Protein AF-A0AAN5H0R0-F1 (afdb_monomer)

Secondary structure (DSSP, 8-state):
-PPPPBTTPEEPPBTTBPPEEB----SS-EETTEEBP-TTPP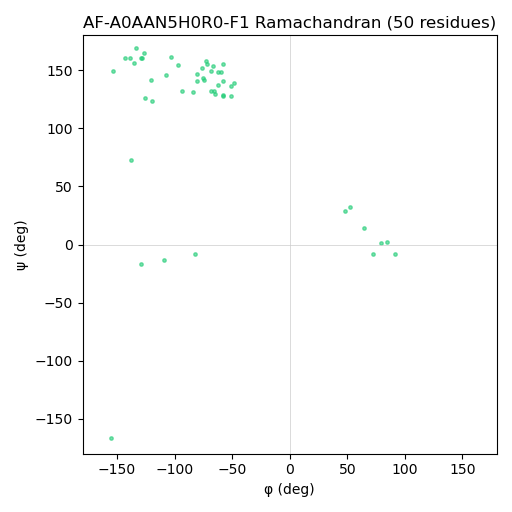BPP--BTTB-

Structure (mmCIF, N/CA/C/O backbone):
data_AF-A0AAN5H0R0-F1
#
_entry.id   AF-A0AAN5H0R0-F1
#
loop_
_atom_site.group_PDB
_atom_site.id
_atom_site.type_symbol
_atom_site.label_atom_id
_atom_site.label_alt_id
_atom_site.label_comp_id
_atom_site.label_asym_id
_atom_site.label_en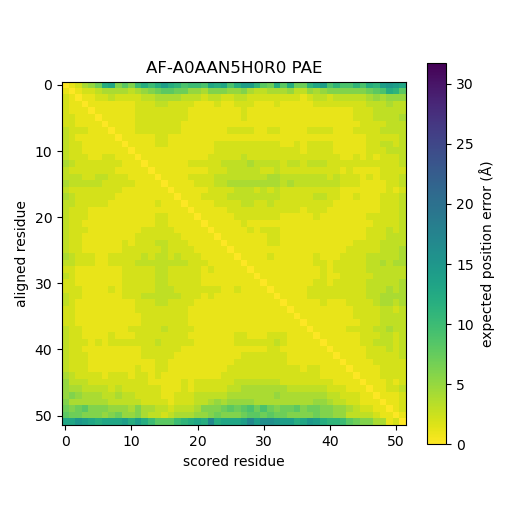tity_id
_atom_site.label_seq_id
_atom_site.pdbx_PDB_ins_code
_atom_site.Cartn_x
_atom_site.Cartn_y
_atom_site.Cartn_z
_atom_site.occupancy
_atom_site.B_iso_or_equiv
_atom_site.auth_seq_id
_atom_site.auth_comp_id
_atom_site.auth_asym_id
_atom_site.auth_atom_id
_atom_site.pdbx_PDB_model_num
ATOM 1 N N . MET A 1 1 ? 10.805 -3.291 19.243 1.00 76.69 1 MET A N 1
ATOM 2 C CA . MET A 1 1 ? 9.522 -3.678 18.618 1.00 76.69 1 MET A CA 1
ATOM 3 C C . MET A 1 1 ? 9.284 -2.748 17.438 1.00 76.69 1 MET A C 1
ATOM 5 O O . MET A 1 1 ? 9.548 -1.563 17.614 1.00 76.69 1 MET A O 1
ATOM 9 N N . PRO A 1 2 ? 8.898 -3.242 16.252 1.00 93.75 2 PRO A N 1
ATOM 10 C CA . PRO A 1 2 ? 8.603 -2.376 15.111 1.00 93.75 2 PRO A CA 1
ATOM 11 C C . PRO A 1 2 ? 7.355 -1.523 15.375 1.00 93.75 2 PRO A C 1
ATOM 13 O O . PRO A 1 2 ? 6.487 -1.913 16.156 1.00 93.75 2 PRO A O 1
ATOM 16 N N . LEU A 1 3 ? 7.279 -0.362 14.722 1.00 96.62 3 LEU A N 1
ATOM 17 C CA . LEU A 1 3 ? 6.068 0.459 14.713 1.00 96.62 3 LEU A CA 1
ATOM 18 C C . LEU A 1 3 ? 4.982 -0.203 13.857 1.00 96.62 3 LEU A C 1
ATOM 20 O O . LEU A 1 3 ? 5.282 -0.970 12.940 1.00 96.62 3 LEU A O 1
ATOM 24 N N . ALA A 1 4 ? 3.723 0.117 14.147 1.00 98.00 4 ALA A N 1
ATOM 25 C CA . ALA A 1 4 ? 2.599 -0.340 13.342 1.00 98.00 4 ALA A CA 1
ATOM 26 C C . ALA A 1 4 ? 2.508 0.430 12.014 1.00 98.00 4 ALA A C 1
ATOM 28 O O . ALA A 1 4 ? 2.719 1.648 11.973 1.00 98.00 4 ALA A O 1
ATOM 29 N N . ALA A 1 5 ? 2.161 -0.294 10.948 1.00 98.56 5 ALA A N 1
ATOM 30 C CA . ALA A 1 5 ? 1.923 0.262 9.6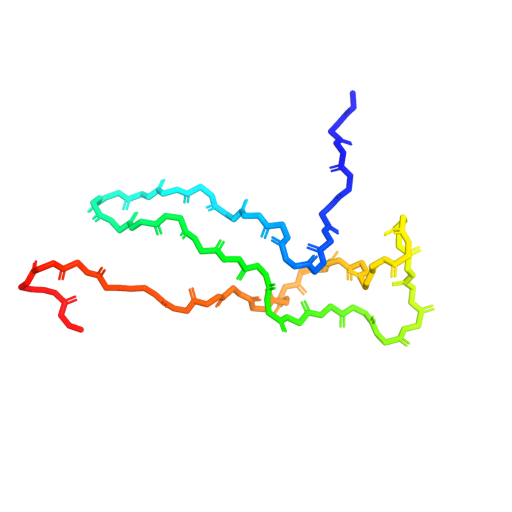21 1.00 98.56 5 ALA A CA 1
ATOM 31 C C . ALA A 1 5 ? 0.513 0.863 9.516 1.00 98.56 5 ALA A C 1
ATOM 33 O O . ALA A 1 5 ? -0.464 0.315 10.036 1.00 98.56 5 ALA A O 1
ATOM 34 N N . LYS A 1 6 ? 0.417 2.000 8.836 1.00 98.75 6 LYS A N 1
ATOM 35 C CA . LYS A 1 6 ? -0.770 2.854 8.748 1.00 98.75 6 LYS A CA 1
ATOM 36 C C . LYS A 1 6 ? -0.937 3.360 7.319 1.00 98.75 6 LYS A C 1
ATOM 38 O O . LYS A 1 6 ? 0.023 3.394 6.551 1.00 98.75 6 LYS A O 1
ATOM 43 N N . LEU A 1 7 ? -2.143 3.797 6.966 1.00 98.69 7 LEU A N 1
ATOM 44 C CA . LEU A 1 7 ? -2.395 4.484 5.698 1.00 98.69 7 LEU A CA 1
ATOM 45 C C . LEU A 1 7 ? -1.360 5.597 5.474 1.00 98.69 7 LEU A C 1
ATOM 47 O O . LEU A 1 7 ? -1.039 6.328 6.407 1.00 98.69 7 LEU A O 1
ATOM 51 N N . THR A 1 8 ? -0.867 5.737 4.241 1.00 98.25 8 THR A N 1
ATOM 52 C CA . THR A 1 8 ? 0.216 6.651 3.820 1.00 98.25 8 THR A CA 1
ATOM 53 C C . THR A 1 8 ? 1.648 6.307 4.257 1.00 98.25 8 THR A C 1
ATOM 55 O O . THR A 1 8 ? 2.581 6.910 3.720 1.00 98.25 8 THR A O 1
ATOM 58 N N . ASP A 1 9 ? 1.870 5.308 5.122 1.00 98.69 9 ASP A N 1
ATOM 59 C CA . ASP A 1 9 ? 3.227 4.801 5.375 1.00 98.69 9 ASP A CA 1
ATOM 60 C C . ASP A 1 9 ? 3.833 4.218 4.082 1.00 98.69 9 ASP A C 1
ATOM 62 O O . ASP A 1 9 ? 3.122 3.693 3.217 1.00 98.69 9 ASP A O 1
ATOM 66 N N . LYS A 1 10 ? 5.160 4.319 3.935 1.00 98.56 10 LYS A N 1
ATOM 67 C CA . LYS A 1 10 ? 5.883 3.913 2.720 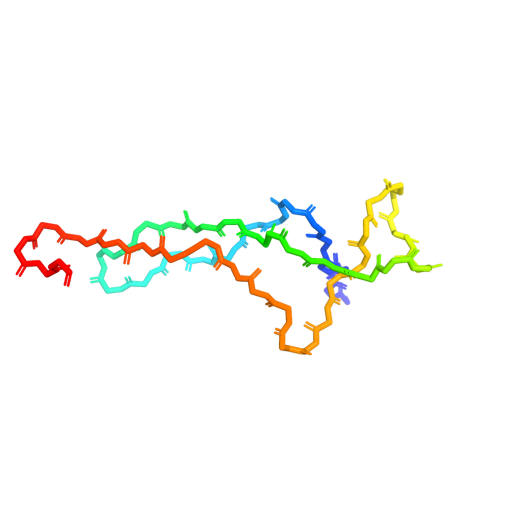1.00 98.56 10 LYS A CA 1
ATOM 68 C C . LYS A 1 10 ? 6.398 2.478 2.798 1.00 98.56 10 LYS A C 1
ATOM 70 O O . LYS A 1 10 ? 7.104 2.118 3.739 1.00 98.56 10 LYS A O 1
ATOM 75 N N . GLY A 1 11 ? 6.150 1.708 1.741 1.00 98.12 11 GLY A N 1
ATOM 76 C CA . GLY A 1 11 ? 6.931 0.518 1.418 1.00 98.12 11 GLY A CA 1
ATOM 77 C C . GLY A 1 11 ? 8.278 0.914 0.819 1.00 98.12 11 GLY A C 1
ATOM 78 O O . GLY A 1 11 ? 8.386 1.895 0.082 1.00 98.12 11 GLY A O 1
ATOM 79 N N . THR A 1 12 ? 9.332 0.173 1.143 1.00 98.44 12 THR A N 1
ATOM 80 C CA . THR A 1 12 ? 10.677 0.467 0.639 1.00 98.44 12 THR A CA 1
ATOM 81 C C . THR A 1 12 ? 10.785 0.209 -0.863 1.00 98.44 12 THR A C 1
ATOM 83 O O . THR A 1 12 ? 10.156 -0.700 -1.398 1.00 98.44 12 THR A O 1
ATOM 86 N N . ARG A 1 13 ? 11.646 0.977 -1.534 1.00 98.19 13 ARG A N 1
ATOM 87 C CA . ARG A 1 13 ? 12.050 0.739 -2.929 1.00 98.19 13 ARG A CA 1
ATOM 88 C C . ARG A 1 13 ? 12.667 -0.649 -3.135 1.00 98.19 13 ARG A C 1
ATOM 90 O O . ARG A 1 13 ? 13.283 -1.188 -2.217 1.00 98.19 13 ARG A O 1
ATOM 97 N N . HIS A 1 14 ? 12.598 -1.160 -4.361 1.00 98.12 14 HIS A N 1
ATOM 98 C CA . HIS A 1 14 ? 13.277 -2.392 -4.779 1.00 98.12 14 HIS A CA 1
ATOM 99 C C . HIS A 1 14 ? 13.567 -2.365 -6.288 1.00 98.12 14 HIS A C 1
ATOM 101 O O . HIS A 1 14 ? 12.844 -1.724 -7.036 1.00 98.12 14 HIS A O 1
ATOM 107 N N . ASP A 1 15 ? 14.645 -3.007 -6.750 1.00 97.69 15 ASP A N 1
ATOM 108 C CA . ASP A 1 15 ? 14.964 -3.240 -8.178 1.00 97.69 15 ASP A CA 1
ATOM 109 C C . ASP A 1 15 ? 14.858 -2.027 -9.130 1.00 97.69 15 ASP A C 1
ATOM 111 O O . ASP A 1 15 ? 14.575 -2.177 -10.325 1.00 97.69 15 ASP A O 1
ATOM 115 N N . GLY A 1 16 ? 15.079 -0.811 -8.620 1.00 96.94 16 GLY A N 1
ATOM 116 C CA . GLY A 1 16 ? 14.939 0.441 -9.374 1.00 96.94 16 GLY A CA 1
ATOM 117 C C . GLY A 1 16 ? 13.514 1.013 -9.447 1.00 96.94 16 GLY A C 1
ATOM 118 O O . GLY A 1 16 ? 13.326 2.055 -10.070 1.00 96.94 16 GLY A O 1
ATOM 119 N N . TYR A 1 17 ? 12.533 0.376 -8.807 1.00 98.25 17 TYR A N 1
ATOM 120 C CA . TYR A 1 17 ? 11.199 0.917 -8.539 1.00 98.25 17 TYR A CA 1
ATOM 121 C C . TYR A 1 17 ? 11.235 1.768 -7.264 1.00 98.25 17 TYR A C 1
ATOM 123 O O . TYR A 1 17 ? 11.791 1.355 -6.245 1.00 98.25 17 TYR A O 1
ATOM 131 N N . TYR A 1 18 ? 10.687 2.981 -7.322 1.00 97.50 18 TYR A N 1
ATOM 132 C CA . TYR A 1 18 ? 10.692 3.931 -6.204 1.00 97.50 18 TYR A CA 1
ATOM 133 C C . TYR A 1 18 ? 9.718 3.510 -5.093 1.00 97.50 18 TYR A C 1
ATOM 135 O O . TYR A 1 18 ? 8.786 2.761 -5.329 1.00 97.50 18 TYR A O 1
ATOM 143 N N . GLU A 1 19 ? 9.914 3.983 -3.865 1.00 98.56 19 GLU A N 1
ATOM 144 C CA . GLU A 1 19 ? 8.986 3.724 -2.750 1.00 98.56 19 GLU A CA 1
ATOM 145 C C . GLU A 1 19 ? 7.550 4.213 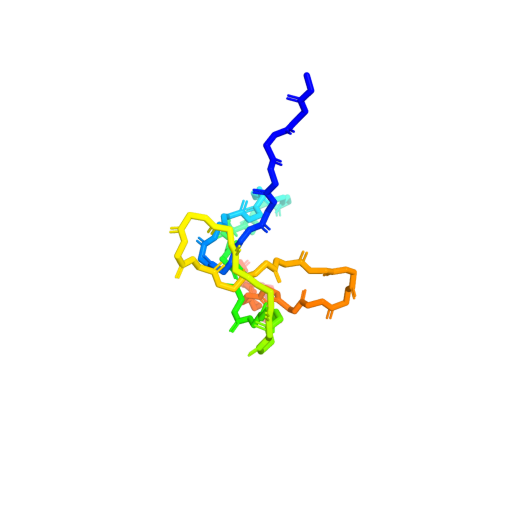-3.027 1.00 98.56 19 GLU A C 1
ATOM 147 O O . GLU A 1 19 ? 7.343 5.306 -3.555 1.00 98.56 19 GLU A O 1
ATOM 152 N N . THR A 1 20 ? 6.547 3.447 -2.607 1.00 98.75 20 THR A N 1
ATOM 153 C CA . THR A 1 20 ? 5.134 3.842 -2.699 1.00 98.75 20 THR A CA 1
ATOM 154 C C . THR A 1 20 ? 4.420 3.687 -1.367 1.00 98.75 20 THR A C 1
ATOM 156 O O . THR A 1 20 ? 4.905 3.023 -0.452 1.00 98.75 20 THR A O 1
ATOM 159 N N . ALA A 1 21 ? 3.292 4.379 -1.228 1.00 98.69 21 ALA A N 1
ATOM 160 C CA . ALA A 1 21 ? 2.547 4.450 0.019 1.00 98.69 21 ALA A CA 1
ATOM 161 C C . ALA A 1 21 ? 1.393 3.444 0.053 1.00 98.69 21 ALA A C 1
ATOM 163 O O . ALA A 1 21 ? 0.858 3.073 -0.991 1.00 98.69 21 ALA A O 1
ATOM 164 N N . ILE A 1 22 ? 0.987 3.052 1.261 1.00 98.88 22 ILE A N 1
ATOM 165 C CA . ILE A 1 22 ? -0.241 2.288 1.516 1.00 98.88 22 ILE A CA 1
ATOM 166 C C . ILE A 1 22 ? -1.454 3.149 1.137 1.00 98.88 22 ILE A C 1
ATOM 168 O O . ILE A 1 22 ? -1.552 4.296 1.584 1.00 98.88 22 ILE A O 1
ATOM 172 N N . THR A 1 23 ? -2.378 2.607 0.336 1.00 98.81 23 THR A N 1
ATOM 173 C CA . THR A 1 23 ? -3.523 3.351 -0.232 1.00 98.81 23 THR A CA 1
ATOM 174 C C . THR A 1 23 ? -4.878 2.978 0.358 1.00 98.81 23 THR A C 1
ATOM 176 O O . THR A 1 23 ? -5.849 3.696 0.137 1.00 98.81 23 THR A O 1
ATOM 179 N N . ALA A 1 24 ? -4.969 1.880 1.106 1.00 98.69 24 ALA A N 1
ATOM 180 C CA . ALA A 1 24 ? -6.156 1.545 1.886 1.00 98.69 24 ALA A CA 1
ATOM 181 C C . ALA A 1 24 ? -5.758 0.895 3.215 1.00 98.69 24 ALA A C 1
ATOM 183 O O . ALA A 1 24 ? -4.639 0.421 3.376 1.00 98.69 24 ALA A O 1
ATOM 184 N N . GLY A 1 25 ? -6.673 0.911 4.175 1.00 98.62 25 GLY A N 1
ATOM 185 C CA . GLY A 1 25 ? -6.483 0.328 5.498 1.00 98.62 25 GLY A CA 1
ATOM 186 C C . GLY A 1 25 ? -7.826 -0.030 6.124 1.00 98.62 25 GLY A C 1
ATOM 187 O O . GLY A 1 25 ? -8.861 -0.041 5.455 1.00 98.62 25 GLY A O 1
ATOM 188 N N . SER A 1 26 ? -7.825 -0.305 7.425 1.00 98.75 26 SER A N 1
ATOM 189 C CA . SER A 1 26 ? -9.041 -0.605 8.184 1.00 98.75 26 SER A CA 1
ATOM 190 C C . SER A 1 26 ? -10.031 0.567 8.214 1.00 98.75 26 SER A C 1
ATOM 192 O O . SER A 1 26 ? -9.654 1.705 8.468 1.00 98.75 26 SER A O 1
ATOM 194 N N . SER A 1 27 ? -11.325 0.288 8.046 1.00 98.56 27 SER A N 1
ATOM 195 C CA . SER A 1 27 ? -12.392 1.288 8.214 1.00 98.56 27 SER A CA 1
ATOM 196 C C . SER A 1 27 ? -12.815 1.501 9.673 1.00 98.56 27 SER A C 1
ATOM 198 O O . SER A 1 27 ? -13.605 2.400 9.951 1.00 98.56 27 SER A O 1
ATOM 200 N N . THR A 1 28 ? -12.325 0.677 10.604 1.00 98.81 28 THR A N 1
ATOM 201 C CA . THR A 1 28 ? -12.792 0.656 12.003 1.00 98.81 28 THR A CA 1
ATOM 202 C C . THR A 1 28 ? -11.677 0.749 13.040 1.00 98.81 28 THR A C 1
ATOM 204 O O . THR A 1 28 ? -11.955 1.052 14.197 1.00 98.81 28 THR A O 1
ATOM 207 N N . VAL A 1 29 ? -10.421 0.501 12.657 1.00 98.75 29 VAL A N 1
ATOM 208 C CA . VAL A 1 29 ? -9.266 0.532 13.566 1.00 98.75 29 VAL A CA 1
ATOM 209 C C . VAL A 1 29 ? -8.277 1.580 13.084 1.00 98.75 29 VAL A C 1
ATOM 211 O O . VAL A 1 29 ? -7.795 1.512 11.953 1.00 98.75 29 VAL A O 1
ATOM 214 N N . PHE A 1 30 ? -7.956 2.516 13.972 1.00 98.75 30 PHE A N 1
ATOM 215 C CA . PHE A 1 30 ? -7.065 3.637 13.704 1.00 98.75 30 PHE A CA 1
ATOM 216 C C . PHE A 1 30 ? -5.866 3.594 14.652 1.00 98.75 30 PHE A C 1
ATOM 218 O O . PHE A 1 30 ? -6.012 3.274 15.831 1.00 98.75 30 PHE A O 1
ATOM 225 N N . ILE A 1 31 ? -4.688 3.936 14.139 1.00 98.69 31 ILE A N 1
ATOM 226 C CA . ILE A 1 31 ? -3.440 4.087 14.891 1.00 98.69 31 ILE A CA 1
ATOM 227 C C . ILE A 1 31 ? -2.925 5.487 14.580 1.00 98.69 31 ILE A C 1
ATOM 229 O O . ILE A 1 31 ? -2.834 5.859 13.413 1.00 98.69 31 ILE A O 1
ATOM 233 N N . ASP A 1 32 ? -2.660 6.284 15.613 1.00 97.81 32 ASP A N 1
ATOM 234 C CA . ASP A 1 32 ? -2.263 7.694 15.475 1.00 97.81 32 ASP A CA 1
ATOM 235 C C . ASP A 1 32 ? -3.226 8.518 14.590 1.00 97.81 32 ASP A C 1
ATOM 237 O O . ASP A 1 32 ? -2.822 9.427 13.870 1.00 97.81 32 ASP A O 1
ATOM 241 N N . GLY A 1 33 ? -4.520 8.175 14.610 1.00 98.31 33 GLY A N 1
ATOM 242 C CA . GLY A 1 33 ? -5.554 8.831 13.799 1.00 98.31 33 GLY A CA 1
ATOM 243 C C . GLY A 1 33 ? -5.612 8.396 12.328 1.00 98.31 33 GLY A C 1
ATOM 244 O O . GLY A 1 33 ? -6.471 8.881 11.595 1.00 98.31 33 GLY A O 1
ATOM 245 N N . LEU A 1 34 ? -4.761 7.464 11.890 1.00 98.75 34 LEU A N 1
ATOM 246 C CA . LEU A 1 34 ? -4.747 6.923 10.527 1.00 98.75 34 LEU A CA 1
ATOM 247 C C . LEU A 1 34 ? -5.278 5.482 10.494 1.00 98.75 34 LEU A C 1
ATOM 249 O O . LEU A 1 34 ? -5.029 4.726 11.435 1.00 98.75 34 LEU A O 1
ATOM 253 N N . 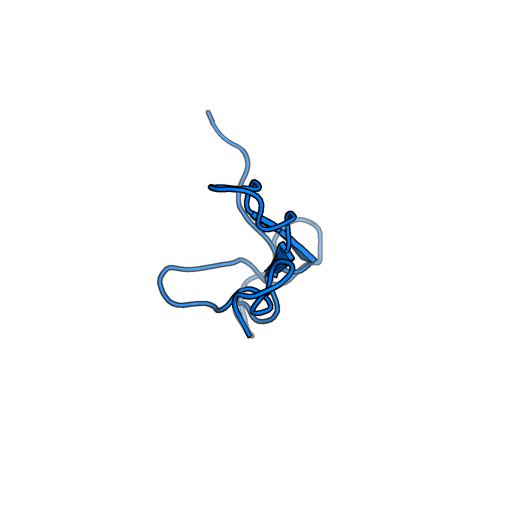PRO A 1 35 ? -5.975 5.059 9.422 1.00 98.88 35 PRO A N 1
ATOM 254 C C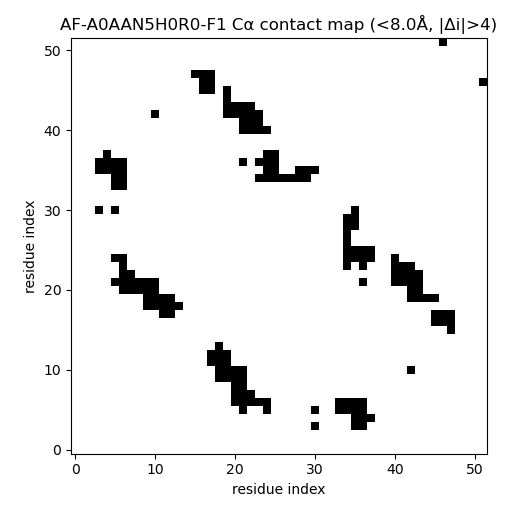A . PRO A 1 35 ? -6.383 3.666 9.248 1.00 98.88 35 PRO A CA 1
ATOM 255 C C . PRO A 1 35 ? -5.213 2.691 9.420 1.00 98.88 35 PRO A C 1
ATOM 257 O O . PRO A 1 35 ? -4.178 2.839 8.766 1.00 98.88 35 PRO A O 1
ATOM 260 N N . ALA A 1 36 ? -5.375 1.684 10.281 1.00 98.88 36 ALA A N 1
ATOM 261 C CA . ALA A 1 36 ? -4.376 0.635 10.465 1.00 98.88 36 ALA A CA 1
ATOM 262 C C . ALA A 1 36 ? -4.242 -0.207 9.187 1.00 98.88 36 ALA A C 1
ATOM 264 O O . ALA A 1 36 ? -5.255 -0.650 8.637 1.00 98.88 36 ALA A O 1
ATOM 265 N N . ALA A 1 37 ? -3.013 -0.453 8.736 1.00 98.81 37 ALA A N 1
ATOM 266 C CA . ALA A 1 37 ? -2.756 -1.345 7.612 1.00 98.81 37 ALA A CA 1
ATOM 267 C C . ALA A 1 37 ? -2.773 -2.816 8.059 1.00 98.81 37 ALA A C 1
ATOM 269 O O . ALA A 1 37 ? -2.385 -3.151 9.181 1.00 98.81 37 ALA A O 1
ATOM 270 N N . ARG A 1 38 ? -3.220 -3.708 7.176 1.00 98.75 38 ARG A N 1
ATOM 271 C CA . ARG A 1 38 ? -3.366 -5.151 7.406 1.00 98.75 38 ARG A CA 1
ATOM 272 C C . ARG A 1 38 ? -2.786 -5.935 6.234 1.00 98.75 38 ARG A C 1
ATOM 274 O O . ARG A 1 38 ? -2.498 -5.394 5.168 1.00 98.75 38 ARG A O 1
ATOM 281 N N . GLN A 1 39 ? -2.658 -7.247 6.413 1.00 98.56 39 GLN A N 1
ATOM 282 C CA . GLN A 1 39 ? -2.304 -8.138 5.313 1.00 98.56 39 GLN A CA 1
ATOM 283 C C . GLN A 1 39 ? -3.326 -8.015 4.173 1.00 98.56 39 GLN A C 1
ATOM 285 O O . GLN A 1 39 ? -4.527 -8.162 4.392 1.00 98.56 39 GLN A O 1
ATOM 290 N N . GLY A 1 40 ? -2.826 -7.773 2.960 1.00 98.19 40 GLY 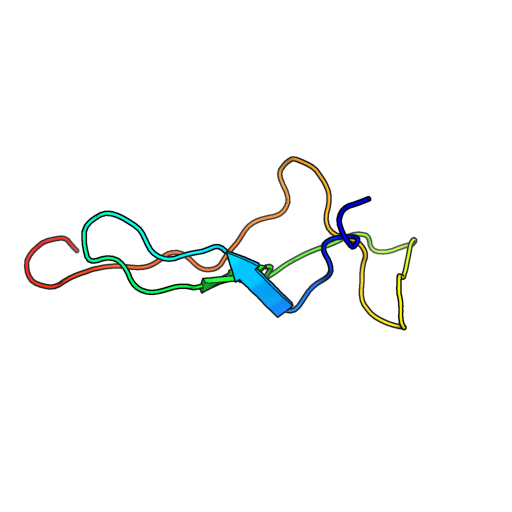A N 1
ATOM 291 C CA . GLY A 1 40 ? -3.639 -7.620 1.752 1.00 98.19 40 GLY A CA 1
ATOM 292 C C . GLY A 1 40 ? -4.063 -6.183 1.436 1.00 98.19 40 GLY A C 1
ATOM 293 O O . GLY A 1 40 ? -4.569 -5.956 0.340 1.00 98.19 40 GLY A O 1
ATOM 294 N N . ASP A 1 41 ? -3.833 -5.216 2.331 1.00 98.75 41 ASP A N 1
ATOM 295 C CA . ASP A 1 41 ? -4.074 -3.811 2.001 1.00 98.75 41 ASP A CA 1
ATOM 296 C C . ASP A 1 41 ? -3.050 -3.336 0.932 1.00 98.75 41 ASP A C 1
ATOM 298 O O . ASP A 1 41 ? -1.852 -3.617 1.050 1.00 98.75 41 ASP A O 1
ATOM 302 N N . PRO A 1 42 ? -3.496 -2.656 -0.141 1.00 98.75 42 PRO A N 1
ATOM 303 C CA . PRO A 1 42 ? -2.650 -2.298 -1.276 1.00 98.75 42 PRO A CA 1
ATOM 304 C C . PRO A 1 42 ? -1.712 -1.119 -0.990 1.00 98.75 42 PRO A C 1
ATOM 306 O O . PRO A 1 42 ? -2.036 -0.200 -0.232 1.00 98.75 42 PRO A O 1
ATOM 309 N N . LEU A 1 43 ? -0.578 -1.115 -1.693 1.00 98.81 43 LEU A N 1
ATOM 310 C CA . LEU A 1 43 ? 0.251 0.068 -1.923 1.00 98.81 43 LEU A CA 1
ATOM 311 C C . LEU A 1 43 ? 0.024 0.570 -3.353 1.00 98.81 43 LEU A C 1
ATOM 313 O O . LEU A 1 43 ? -0.422 -0.187 -4.219 1.00 98.81 43 LEU A O 1
ATOM 317 N N . THR A 1 44 ? 0.374 1.827 -3.628 1.00 98.62 44 THR A N 1
ATOM 318 C CA . THR A 1 44 ? 0.352 2.352 -4.999 1.00 98.62 44 THR A CA 1
ATOM 319 C C . THR A 1 44 ? 1.270 1.506 -5.896 1.00 98.62 44 THR A C 1
ATOM 321 O O . THR A 1 44 ? 2.444 1.335 -5.552 1.00 98.62 44 THR A O 1
ATOM 324 N N . PRO A 1 45 ? 0.795 1.010 -7.054 1.00 97.69 45 PRO A N 1
ATOM 325 C CA . PRO A 1 45 ? 1.665 0.404 -8.055 1.00 97.69 45 PRO A CA 1
ATOM 326 C C . PRO A 1 45 ? 2.717 1.402 -8.550 1.00 97.69 45 PRO A C 1
ATOM 328 O O . PRO A 1 45 ? 2.467 2.606 -8.624 1.00 97.69 45 PRO A O 1
ATOM 331 N N . HIS A 1 46 ? 3.890 0.904 -8.920 1.00 97.38 46 HIS A N 1
ATOM 332 C CA . HIS A 1 46 ? 4.987 1.716 -9.439 1.00 97.38 46 HIS A CA 1
ATOM 333 C C . HIS A 1 46 ? 5.632 1.076 -10.662 1.00 97.38 46 HIS A C 1
ATOM 335 O O . HIS A 1 46 ? 5.590 -0.136 -10.851 1.00 97.38 46 HIS A O 1
ATOM 341 N N . ALA A 1 47 ? 6.257 1.923 -11.474 1.00 97.00 47 ALA A N 1
ATOM 342 C CA . ALA A 1 47 ? 6.991 1.533 -12.665 1.00 97.00 47 ALA A CA 1
ATOM 343 C C . ALA A 1 47 ? 8.413 2.100 -12.617 1.00 97.00 47 ALA A C 1
ATOM 345 O O . ALA A 1 47 ? 8.719 3.025 -11.856 1.00 97.00 47 ALA A O 1
ATOM 346 N N . LYS A 1 48 ? 9.281 1.562 -13.470 1.00 96.44 48 LYS A N 1
ATOM 347 C CA . LYS A 1 48 ? 10.612 2.114 -13.735 1.00 96.44 48 LYS A CA 1
ATOM 348 C C . LYS A 1 48 ? 10.807 2.268 -15.245 1.00 96.44 48 LYS A C 1
ATOM 350 O O . LYS A 1 48 ? 10.097 1.625 -16.021 1.00 96.44 48 LYS A O 1
ATOM 355 N N . PRO A 1 49 ? 11.764 3.092 -15.707 1.00 96.56 49 PRO A N 1
ATOM 356 C CA . PRO A 1 49 ? 12.002 3.263 -17.135 1.00 96.56 49 PRO A CA 1
ATOM 357 C C . PRO A 1 49 ? 12.161 1.922 -17.869 1.00 96.56 49 PRO A C 1
ATOM 359 O O . PRO A 1 49 ? 12.866 1.022 -17.403 1.00 96.56 49 PRO A O 1
ATOM 362 N N . LYS A 1 50 ? 11.516 1.806 -19.038 1.00 94.75 50 LYS A N 1
ATOM 363 C CA . LYS A 1 50 ? 11.511 0.608 -19.903 1.00 94.75 50 LYS A CA 1
ATOM 364 C C . LYS A 1 50 ? 10.844 -0.643 -19.296 1.00 94.75 50 LYS A C 1
ATOM 366 O O . LYS A 1 50 ? 11.030 -1.726 -19.835 1.00 94.75 50 LYS A O 1
ATOM 371 N N . HIS A 1 51 ? 10.088 -0.494 -18.206 1.00 90.56 51 HIS A N 1
ATOM 372 C CA . HIS A 1 51 ? 9.312 -1.559 -17.557 1.00 90.56 51 HIS A CA 1
ATOM 373 C C . HIS A 1 51 ? 7.931 -0.996 -17.164 1.00 90.56 51 HIS A C 1
ATOM 375 O O . HIS A 1 51 ? 7.739 -0.648 -15.994 1.00 90.56 51 HIS A O 1
ATOM 381 N N . PRO A 1 52 ? 7.049 -0.767 -18.158 1.00 78.94 52 PRO A N 1
ATOM 382 C CA . PRO A 1 52 ? 5.720 -0.198 -17.942 1.00 78.94 52 PRO A CA 1
ATOM 383 C C . PRO A 1 52 ? 4.758 -1.177 -17.262 1.00 78.94 52 PRO A C 1
ATOM 385 O O . PRO A 1 52 ? 4.954 -2.405 -17.412 1.00 78.94 52 PRO A O 1
#

Organism: Escherichia coli (NCBI:txid562)

InterPro domains:
  IPR008727 PAAR motif [PF05488] (15-44)

Radius of gyration: 12.7 Å; Cα contacts (8 Å, |Δi|>4): 87; chains: 1; bounding box: 28×17×38 Å

Sol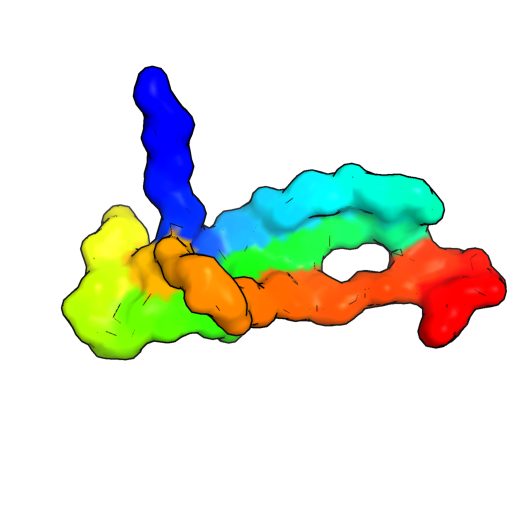vent-accessible surface area (backbone atoms only — not comparable to full-atom values): 3281 Å² total; per-residue (Å²): 132,85,81,86,59,30,45,64,43,70,46,80,56,55,100,77,28,65,60,34,31,29,74,43,46,42,95,84,46,68,52,98,87,28,28,29,44,55,94,86,48,46,55,53,85,77,58,37,94,98,46,129

Mean predicted aligned error: 2.26 Å

Foldseek 3Di:
DDDFAFFQDWDCDDPQWHIWTFHDADPPDDDPNTHTHDPPGDTDDTDHPPGD

pLDDT: mean 97.2, std 4.14, range [76.69, 98.88]

Sequence (52 aa):
MPLAAKLTDKGTRHDGYYETAITAGSSTVFIDGLPAARQGDPLTPHAKPKHP

Nearest PDB structures (foldseek):
  4jiw-assembly3_L  TM=9.980E-01  e=7.347E-08  Escherichia coli CFT073
  4jiv-assembly1_D  TM=1.003E+00  e=2.375E-05  Vibrio cholerae O1 biovar El Tor str. N16961
  4ku0-assembly1_D  TM=8.889E-01  e=1.470E-02  Tequatrovirus T4
  6p20-assembly1_D  TM=7.951E-01  e=1.067E+00  Phikzvirus phiKZ
  4v7h-assembly1_BR  TM=3.550E-01  e=3.910E+00  Thermomyces lanuginosus